Protein AF-T2J6Z5-F1 (afdb_monomer_lite)

Radius of gyration: 11.61 Å; chains: 1; bounding box: 21×32×28 Å

pLDDT: mean 88.97, std 9.45, range [47.19, 97.31]

Sequence (68 aa):
MTLQVKDTTGAGDAFLALASMSAKLELPIAIGSLLGNLAGAMSANILGNAYPIEKSKLLKFATTILKV

InterPro domains:
  IPR029056 Ribokinase-like [G3DSA:3.40.1190.20] (1-59)
  IPR029056 Ribokinase-like [SSF53613] (3-51)

Secondary structure (DSSP, 8-state):
-PPPP---TTHHHHHHHHHHHHHHTT--HHHHHHHHHHHHHHHTTSSTTSSPPPHHHHHHHHHHHHT-

Structure (mmCIF, N/CA/C/O backbone):
data_AF-T2J6Z5-F1
#
_entry.id   AF-T2J6Z5-F1
#
loop_
_atom_site.group_PDB
_atom_site.id
_atom_site.type_symbol
_atom_site.label_atom_id
_atom_site.label_alt_id
_atom_site.label_comp_id
_atom_site.label_asym_id
_atom_site.label_entity_id
_atom_site.label_seq_id
_atom_site.pdbx_PDB_ins_code
_atom_site.Cartn_x
_atom_site.Cartn_y
_atom_site.Cartn_z
_atom_site.occupancy
_atom_site.B_iso_or_equiv
_atom_site.auth_seq_id
_atom_site.auth_comp_id
_atom_site.auth_asym_id
_atom_site.auth_atom_id
_atom_site.pdbx_PDB_model_num
ATOM 1 N N . MET A 1 1 ? -4.747 12.123 10.814 1.00 47.19 1 MET A N 1
ATOM 2 C CA . MET A 1 1 ? -4.027 12.780 9.700 1.00 47.19 1 MET A CA 1
ATOM 3 C C . MET A 1 1 ? -4.415 12.060 8.424 1.00 47.19 1 MET A C 1
ATOM 5 O O . MET A 1 1 ? -4.291 10.843 8.389 1.00 47.19 1 MET A O 1
ATOM 9 N N . THR A 1 2 ? -4.954 12.768 7.437 1.00 57.69 2 THR A N 1
ATOM 10 C CA . THR A 1 2 ? -5.321 12.194 6.136 1.00 57.69 2 THR A CA 1
ATOM 11 C C . THR A 1 2 ? -4.153 12.342 5.163 1.00 57.69 2 THR A C 1
ATOM 13 O O . THR A 1 2 ? -3.413 13.324 5.222 1.00 57.69 2 THR A O 1
ATOM 16 N N . LEU A 1 3 ? -3.954 11.352 4.292 1.00 74.25 3 LEU A N 1
ATOM 17 C CA . LEU A 1 3 ? -2.995 11.461 3.193 1.00 74.25 3 LEU A CA 1
ATOM 18 C C . LEU A 1 3 ? -3.553 12.459 2.169 1.00 74.25 3 LEU A C 1
ATOM 20 O O . LEU A 1 3 ? -4.712 12.343 1.772 1.00 74.25 3 LEU A O 1
ATOM 24 N N . GLN A 1 4 ? -2.751 13.440 1.749 1.00 77.88 4 GLN A N 1
ATOM 25 C CA . GLN A 1 4 ? -3.123 14.310 0.631 1.00 77.88 4 GLN A CA 1
ATOM 26 C C . GLN A 1 4 ? -2.785 13.609 -0.682 1.00 77.88 4 GLN A C 1
ATOM 28 O O . GLN A 1 4 ? -1.634 13.247 -0.911 1.00 77.88 4 GLN A O 1
ATOM 33 N N . VAL A 1 5 ? -3.773 13.409 -1.549 1.00 80.75 5 VAL A N 1
ATOM 34 C CA . VAL A 1 5 ? -3.533 12.820 -2.871 1.00 80.75 5 VAL A CA 1
ATOM 35 C C . VAL A 1 5 ? -2.657 13.775 -3.679 1.00 80.75 5 VAL A C 1
ATOM 37 O O . VAL A 1 5 ? -3.000 14.944 -3.841 1.00 80.75 5 VAL A O 1
ATOM 40 N N . LYS A 1 6 ? -1.511 13.276 -4.143 1.00 83.44 6 LYS A N 1
ATOM 41 C CA . LYS A 1 6 ? -0.524 14.033 -4.917 1.00 83.44 6 LYS A CA 1
ATOM 42 C C . LYS A 1 6 ? -0.510 13.599 -6.378 1.00 83.44 6 LYS A C 1
ATOM 44 O O . LYS A 1 6 ? -0.480 14.450 -7.258 1.00 83.44 6 LYS A O 1
ATOM 49 N N . ASP A 1 7 ? -0.559 12.296 -6.621 1.00 85.62 7 ASP A N 1
ATOM 50 C CA . ASP A 1 7 ? -0.624 11.683 -7.946 1.00 85.62 7 ASP A CA 1
ATOM 51 C C . ASP A 1 7 ? -1.260 10.300 -7.795 1.00 85.62 7 ASP A C 1
ATOM 53 O O . ASP A 1 7 ? -0.948 9.589 -6.854 1.00 85.62 7 ASP A O 1
ATOM 57 N N . THR A 1 8 ? -2.170 9.916 -8.685 1.00 86.94 8 THR A N 1
ATOM 58 C CA . THR A 1 8 ? -2.877 8.621 -8.607 1.00 86.94 8 THR A CA 1
ATOM 59 C C . THR A 1 8 ? -2.227 7.529 -9.457 1.00 86.94 8 THR A C 1
ATOM 61 O O . THR A 1 8 ? -2.622 6.362 -9.386 1.00 86.94 8 THR A O 1
ATOM 64 N N . THR A 1 9 ? -1.212 7.890 -10.239 1.00 89.44 9 THR A N 1
ATOM 65 C CA . THR A 1 9 ? -0.469 6.966 -11.092 1.00 89.44 9 THR A CA 1
ATOM 66 C C . THR A 1 9 ? 0.241 5.916 -10.237 1.00 89.44 9 THR A C 1
ATOM 68 O O . THR A 1 9 ? 0.958 6.248 -9.298 1.00 89.44 9 THR A O 1
ATOM 71 N N . GLY A 1 10 ? 0.039 4.633 -10.545 1.00 86.75 10 GLY A N 1
ATOM 72 C CA . GLY A 1 10 ? 0.646 3.520 -9.805 1.00 86.75 10 GLY A CA 1
ATOM 73 C C . GLY A 1 10 ? -0.099 3.086 -8.536 1.00 86.75 10 GLY A C 1
ATOM 74 O O . GLY A 1 10 ? 0.246 2.059 -7.953 1.00 86.75 10 GLY A O 1
ATOM 75 N N . ALA A 1 11 ? -1.168 3.782 -8.123 1.00 91.44 11 ALA A N 1
ATOM 76 C CA . ALA A 1 11 ? -1.950 3.378 -6.950 1.00 91.44 11 ALA A CA 1
ATOM 77 C C . ALA A 1 11 ? -2.636 2.011 -7.132 1.00 91.44 11 ALA A C 1
ATOM 79 O O . ALA A 1 11 ? -2.681 1.208 -6.198 1.00 91.44 11 ALA A O 1
ATOM 80 N N . GLY A 1 12 ? -3.124 1.724 -8.344 1.00 91.62 12 GLY A N 1
ATOM 81 C CA . GLY A 1 12 ? -3.693 0.420 -8.696 1.00 91.62 12 GLY A CA 1
ATOM 82 C C . GLY A 1 12 ? -2.650 -0.700 -8.699 1.00 91.62 12 GLY A C 1
ATOM 83 O O . GLY A 1 12 ? -2.922 -1.790 -8.199 1.00 91.62 12 GLY A O 1
ATOM 84 N N . ASP A 1 13 ? -1.438 -0.413 -9.175 1.00 92.88 13 ASP A N 1
ATOM 85 C CA . ASP A 1 13 ? -0.331 -1.373 -9.177 1.00 92.88 13 ASP A CA 1
ATOM 86 C C . ASP A 1 13 ? 0.118 -1.698 -7.748 1.00 92.88 13 ASP A C 1
ATOM 88 O O . ASP A 1 13 ? 0.312 -2.864 -7.404 1.00 92.88 13 ASP A O 1
ATOM 92 N N . ALA A 1 14 ? 0.205 -0.683 -6.881 1.00 93.50 14 ALA A N 1
ATOM 93 C CA . ALA A 1 14 ? 0.518 -0.856 -5.465 1.00 93.50 14 ALA A CA 1
ATOM 94 C C . ALA A 1 14 ? -0.558 -1.675 -4.729 1.00 93.50 14 ALA A C 1
ATOM 96 O O . ALA A 1 14 ? -0.227 -2.557 -3.929 1.00 93.50 14 ALA A O 1
ATOM 97 N N . PHE A 1 15 ? -1.838 -1.426 -5.030 1.00 95.19 15 PHE A N 1
ATOM 98 C CA . PHE A 1 15 ? -2.945 -2.242 -4.529 1.00 95.19 15 PHE A CA 1
ATOM 99 C C . PHE A 1 15 ? -2.801 -3.698 -4.978 1.00 95.19 15 PHE A C 1
ATOM 101 O O . PHE A 1 15 ? -2.805 -4.609 -4.145 1.00 95.19 15 PHE A O 1
ATOM 108 N N . LEU A 1 16 ? -2.638 -3.917 -6.285 1.00 95.00 16 LEU A N 1
ATOM 109 C CA . LEU A 1 16 ? -2.581 -5.251 -6.870 1.00 95.00 16 LEU A CA 1
ATOM 110 C C . LEU A 1 16 ? -1.364 -6.033 -6.370 1.00 95.00 16 LEU A C 1
ATOM 112 O O . LEU A 1 16 ? -1.486 -7.227 -6.096 1.00 95.00 16 LEU A O 1
ATOM 116 N N . ALA A 1 17 ? -0.215 -5.378 -6.187 1.00 95.19 17 ALA A N 1
ATOM 117 C CA . ALA A 1 17 ? 0.999 -6.002 -5.671 1.00 95.19 17 ALA A CA 1
ATOM 118 C C . ALA A 1 17 ? 0.782 -6.633 -4.285 1.00 95.19 17 ALA A C 1
ATOM 120 O O . ALA A 1 17 ? 1.109 -7.804 -4.086 1.00 95.19 17 ALA A O 1
ATOM 121 N N . LEU A 1 18 ? 0.177 -5.907 -3.334 1.00 95.12 18 LEU A N 1
ATOM 122 C CA . LEU A 1 18 ? -0.099 -6.469 -2.005 1.00 95.12 18 LEU A CA 1
ATOM 123 C C . LEU A 1 18 ? -1.309 -7.404 -1.984 1.00 95.12 18 LEU A C 1
ATOM 125 O O . LEU A 1 18 ? -1.271 -8.416 -1.279 1.00 95.12 18 LEU A O 1
ATOM 129 N N . ALA A 1 19 ? -2.362 -7.104 -2.746 1.00 95.88 19 ALA A N 1
ATOM 130 C CA . ALA A 1 19 ? -3.551 -7.950 -2.800 1.00 95.88 19 ALA A CA 1
ATOM 131 C C . ALA A 1 19 ? -3.228 -9.330 -3.400 1.00 95.88 19 ALA A C 1
ATOM 133 O O . ALA A 1 19 ? -3.585 -10.352 -2.815 1.00 95.88 19 ALA A O 1
ATOM 134 N N . SER A 1 20 ? -2.486 -9.376 -4.511 1.00 96.38 20 SER A N 1
ATOM 135 C CA . SER A 1 20 ? -2.065 -10.632 -5.152 1.00 96.38 20 SER A CA 1
ATOM 136 C C . SER A 1 20 ? -1.069 -11.420 -4.298 1.00 96.38 20 SER A C 1
ATOM 138 O O . SER A 1 20 ? -1.190 -12.640 -4.186 1.00 96.38 20 SER A O 1
ATOM 140 N N . MET A 1 21 ? -0.132 -10.741 -3.624 1.00 95.88 21 MET A N 1
ATOM 141 C CA . MET A 1 21 ? 0.770 -11.387 -2.666 1.00 95.88 21 MET A CA 1
ATOM 142 C C . MET A 1 21 ? -0.008 -12.007 -1.500 1.00 95.88 21 MET A C 1
ATOM 144 O O . MET A 1 21 ? 0.269 -13.138 -1.111 1.00 95.88 21 MET A O 1
ATOM 148 N N . SER A 1 22 ? -1.004 -11.294 -0.971 1.00 95.62 22 SER A N 1
ATOM 149 C CA . SER A 1 22 ? -1.860 -11.796 0.110 1.00 95.62 22 SER A CA 1
ATOM 150 C C . SER A 1 22 ? -2.702 -12.988 -0.345 1.00 95.62 22 SER A C 1
ATOM 152 O O . SER A 1 22 ? -2.809 -13.965 0.388 1.00 95.62 22 SER A O 1
ATOM 154 N N . ALA A 1 23 ? -3.233 -12.945 -1.571 1.00 95.06 23 ALA A N 1
ATOM 155 C CA . ALA A 1 23 ? -3.955 -14.065 -2.167 1.00 95.06 23 ALA A CA 1
ATOM 156 C C . ALA A 1 23 ? -3.060 -15.305 -2.321 1.00 95.06 23 ALA A C 1
ATOM 158 O O . ALA A 1 23 ? -3.482 -16.409 -1.992 1.00 95.06 23 ALA A O 1
ATOM 159 N N . LYS A 1 24 ? -1.800 -15.125 -2.743 1.00 97.31 24 LYS A N 1
ATOM 160 C CA . LYS A 1 24 ? -0.811 -16.213 -2.815 1.00 97.31 24 LYS A CA 1
ATOM 161 C C . LYS A 1 24 ? -0.479 -16.813 -1.444 1.00 97.31 24 LYS A C 1
ATOM 163 O O . LYS A 1 24 ? -0.136 -17.986 -1.369 1.00 97.31 24 LYS A O 1
ATOM 168 N N . LEU A 1 25 ? -0.546 -16.012 -0.383 1.00 96.69 25 LEU A N 1
ATOM 169 C CA . LEU A 1 25 ? -0.336 -16.448 1.001 1.00 96.69 25 LEU A CA 1
ATOM 170 C C . LEU A 1 25 ? -1.618 -16.972 1.669 1.00 96.69 25 LEU A C 1
ATOM 172 O O . LEU A 1 25 ? -1.610 -17.193 2.876 1.00 96.69 25 LEU A O 1
ATOM 176 N N . GLU A 1 26 ? -2.710 -17.127 0.911 1.00 95.44 26 GLU A N 1
ATOM 177 C CA . GLU A 1 26 ? -4.007 -17.617 1.398 1.00 95.44 26 GLU A CA 1
ATOM 178 C C . GLU A 1 26 ? -4.558 -16.800 2.582 1.00 95.44 26 GLU A C 1
ATOM 180 O O . GLU A 1 26 ? -5.297 -17.296 3.434 1.00 95.44 26 GLU A O 1
ATOM 185 N N . LEU A 1 27 ? -4.206 -15.510 2.641 1.00 94.81 27 LEU A N 1
ATOM 186 C CA . LEU A 1 27 ? -4.737 -14.603 3.652 1.00 94.81 27 LEU A CA 1
ATOM 187 C C . LEU A 1 27 ? -6.234 -14.351 3.415 1.00 94.81 27 LEU A C 1
ATOM 189 O O . LEU A 1 27 ? -6.677 -14.302 2.263 1.00 94.81 27 LEU A O 1
ATOM 193 N N . PRO A 1 28 ? -7.016 -14.085 4.482 1.00 95.81 28 PRO A N 1
ATOM 194 C CA . PRO A 1 28 ? -8.407 -13.686 4.333 1.00 95.81 28 PRO A CA 1
ATOM 195 C C . PRO A 1 28 ? -8.528 -12.494 3.384 1.00 95.81 28 PRO A C 1
ATOM 197 O O . PRO A 1 28 ? -7.769 -11.526 3.497 1.00 95.81 28 PRO A O 1
ATOM 200 N N . ILE A 1 29 ? -9.517 -12.536 2.489 1.00 93.44 29 ILE A N 1
ATOM 201 C CA . ILE A 1 29 ? -9.693 -11.509 1.453 1.00 93.44 29 ILE A CA 1
ATOM 202 C C . ILE A 1 29 ? -9.767 -10.100 2.048 1.00 93.44 29 ILE A C 1
ATOM 204 O O . ILE A 1 29 ? -9.158 -9.179 1.520 1.00 93.44 29 ILE A O 1
ATOM 208 N N . ALA A 1 30 ? -10.403 -9.952 3.213 1.00 93.62 30 ALA A N 1
ATOM 209 C CA . ALA A 1 30 ? -10.479 -8.688 3.936 1.00 93.62 30 ALA A CA 1
ATOM 210 C C . ALA A 1 30 ? -9.094 -8.131 4.313 1.00 93.62 30 ALA A C 1
ATOM 212 O O . ALA A 1 30 ? -8.866 -6.930 4.187 1.00 93.62 30 ALA A O 1
ATOM 213 N N . ILE A 1 31 ? -8.153 -8.988 4.728 1.00 92.94 31 ILE A N 1
ATOM 214 C CA . ILE A 1 31 ? -6.785 -8.578 5.071 1.00 92.94 31 ILE A CA 1
ATOM 215 C C . ILE A 1 31 ? -6.014 -8.200 3.807 1.00 92.94 31 ILE A C 1
ATOM 217 O O . ILE A 1 31 ? -5.366 -7.154 3.779 1.00 92.94 31 ILE A O 1
ATOM 221 N N . GLY A 1 32 ? -6.118 -9.005 2.746 1.00 94.81 32 GLY A N 1
ATOM 222 C CA . GLY A 1 32 ? -5.476 -8.698 1.465 1.00 94.81 32 GLY A CA 1
ATOM 223 C C . GLY A 1 32 ? -5.979 -7.388 0.855 1.00 94.81 32 GLY A C 1
ATOM 224 O O . GLY A 1 32 ? -5.178 -6.549 0.442 1.00 94.81 32 GLY A O 1
ATOM 225 N N . SER A 1 33 ? -7.296 -7.167 0.874 1.00 94.31 33 SER A N 1
ATOM 226 C CA . SER A 1 33 ? -7.924 -5.923 0.422 1.00 94.31 33 SER A CA 1
ATOM 227 C C . SER A 1 33 ? -7.545 -4.731 1.298 1.00 94.31 33 SER A C 1
ATOM 229 O O . SER A 1 33 ? -7.283 -3.656 0.763 1.00 94.31 33 SER A O 1
ATOM 231 N N . LEU A 1 34 ? -7.466 -4.898 2.625 1.00 94.19 34 LEU A N 1
ATOM 232 C CA . LEU A 1 34 ? -7.004 -3.843 3.529 1.00 94.19 34 LEU A CA 1
ATOM 233 C C . LEU A 1 34 ? -5.570 -3.427 3.187 1.00 94.19 34 LEU A C 1
ATOM 235 O O . LEU A 1 34 ? -5.317 -2.247 2.958 1.00 94.19 34 LEU A O 1
ATOM 239 N N . LEU A 1 35 ? -4.642 -4.384 3.107 1.00 94.31 35 LEU A N 1
ATOM 240 C CA . LEU A 1 35 ? -3.240 -4.107 2.790 1.00 94.31 35 LEU A CA 1
ATOM 241 C C . LEU A 1 35 ? -3.088 -3.453 1.413 1.00 94.31 35 LEU A C 1
ATOM 243 O O . LEU A 1 35 ? -2.378 -2.454 1.294 1.00 94.31 35 LEU A O 1
ATOM 247 N N . GLY A 1 36 ? -3.798 -3.959 0.401 1.00 95.44 36 GLY A N 1
ATOM 248 C CA . GLY A 1 36 ? -3.838 -3.353 -0.928 1.00 95.44 36 GLY A CA 1
ATOM 249 C C . GLY A 1 36 ? -4.323 -1.904 -0.891 1.00 95.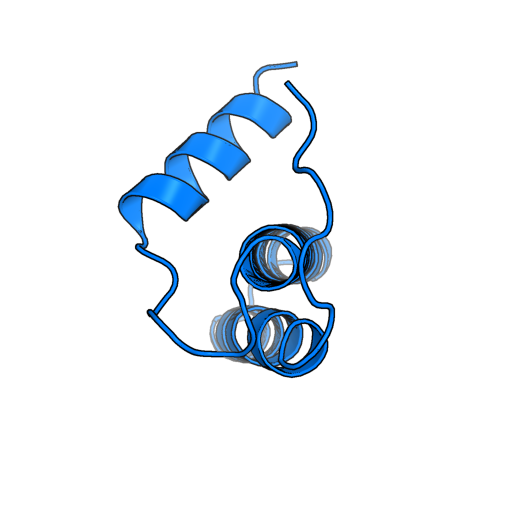44 36 GLY A C 1
ATOM 250 O O . GLY A 1 36 ? -3.673 -1.022 -1.447 1.00 95.44 36 GLY A O 1
ATOM 251 N N . ASN A 1 37 ? -5.425 -1.625 -0.190 1.00 94.62 37 ASN A N 1
ATOM 252 C CA . ASN A 1 37 ? -5.970 -0.269 -0.085 1.00 94.62 37 ASN A CA 1
ATOM 253 C C . ASN A 1 37 ? -5.009 0.687 0.633 1.00 94.62 37 ASN A C 1
ATOM 255 O O . ASN A 1 37 ? -4.854 1.833 0.212 1.00 94.62 37 ASN A O 1
ATOM 259 N N . LEU A 1 38 ? -4.321 0.219 1.680 1.00 94.12 38 LEU A N 1
ATOM 260 C CA . LEU A 1 38 ? -3.296 1.009 2.365 1.00 94.12 38 LEU A CA 1
ATOM 261 C C . LEU A 1 38 ? -2.121 1.329 1.433 1.00 94.12 38 LEU A C 1
ATOM 263 O O . LEU A 1 38 ? -1.678 2.477 1.391 1.00 94.12 38 LEU A O 1
ATOM 267 N N . ALA A 1 39 ? -1.644 0.352 0.656 1.00 94.06 39 ALA A N 1
ATOM 268 C CA . ALA A 1 39 ? -0.581 0.573 -0.323 1.00 94.06 39 ALA A CA 1
ATOM 269 C C . ALA A 1 39 ? -1.009 1.533 -1.440 1.00 94.06 39 ALA A C 1
ATOM 271 O O . ALA A 1 39 ? -0.263 2.457 -1.755 1.00 94.06 39 ALA A O 1
ATOM 272 N N . GLY A 1 40 ? -2.218 1.377 -1.984 1.00 93.06 40 GLY A N 1
ATOM 273 C CA . GLY A 1 40 ? -2.764 2.285 -2.993 1.00 93.06 40 GLY A CA 1
ATOM 274 C C . GLY A 1 40 ? -2.893 3.718 -2.474 1.00 93.06 40 GLY A C 1
ATOM 275 O O . GLY A 1 40 ? -2.447 4.655 -3.132 1.00 93.06 40 GLY A O 1
ATOM 276 N N . ALA A 1 41 ? -3.407 3.898 -1.254 1.00 92.75 41 ALA A N 1
ATOM 277 C CA . ALA A 1 41 ? -3.517 5.214 -0.623 1.00 92.75 41 ALA A CA 1
ATOM 278 C C . ALA A 1 41 ? -2.145 5.862 -0.370 1.00 92.75 41 ALA A C 1
ATOM 280 O O . ALA A 1 41 ? -1.981 7.066 -0.563 1.00 92.75 41 ALA A O 1
ATOM 281 N N . MET A 1 42 ? -1.149 5.070 0.037 1.00 90.81 42 MET A N 1
ATOM 282 C CA . MET A 1 42 ? 0.221 5.555 0.207 1.00 90.81 42 MET A CA 1
ATOM 283 C C . MET A 1 42 ? 0.860 5.924 -1.130 1.00 90.81 42 MET A C 1
ATOM 285 O O . MET A 1 42 ? 1.454 6.993 -1.221 1.00 90.81 42 MET A O 1
ATOM 289 N N . SER A 1 43 ? 0.702 5.093 -2.164 1.00 91.00 43 SER A N 1
ATOM 290 C CA . SER A 1 43 ? 1.191 5.390 -3.515 1.00 91.00 43 SER A CA 1
ATOM 291 C C . SER A 1 43 ? 0.542 6.648 -4.077 1.00 91.00 43 SER A C 1
ATOM 293 O O . SER A 1 43 ? 1.225 7.438 -4.708 1.00 91.00 43 SER A O 1
ATOM 295 N N . ALA A 1 44 ? -0.740 6.885 -3.776 1.00 91.38 44 ALA A N 1
ATOM 296 C CA . ALA A 1 44 ? -1.452 8.075 -4.228 1.00 91.38 44 ALA A CA 1
ATOM 297 C C . ALA A 1 44 ? -0.889 9.396 -3.645 1.00 91.38 44 ALA A C 1
ATOM 299 O O . ALA A 1 44 ? -1.197 10.495 -4.109 1.00 91.38 44 ALA A O 1
ATOM 300 N N . ASN A 1 45 ? -0.091 9.309 -2.576 1.00 88.69 45 ASN A N 1
ATOM 301 C CA . ASN A 1 45 ? 0.612 10.436 -1.958 1.00 88.69 45 ASN A CA 1
ATOM 302 C C . ASN A 1 45 ? 2.050 10.606 -2.499 1.00 88.69 45 ASN A C 1
ATOM 304 O O . ASN A 1 45 ? 2.718 11.597 -2.196 1.00 88.69 45 ASN A O 1
ATOM 308 N N . ILE A 1 46 ? 2.522 9.663 -3.315 1.00 86.94 46 ILE A N 1
ATOM 309 C CA . ILE A 1 46 ? 3.831 9.667 -3.970 1.00 86.94 46 ILE A CA 1
ATOM 310 C C . ILE A 1 46 ? 3.634 10.180 -5.396 1.00 86.94 46 ILE A C 1
ATOM 312 O O . ILE A 1 46 ? 2.633 9.887 -6.030 1.00 86.94 46 ILE A O 1
ATOM 316 N N . LEU A 1 47 ? 4.571 10.983 -5.902 1.00 86.88 47 LEU A N 1
ATOM 317 C CA . LEU A 1 47 ? 4.548 11.380 -7.311 1.00 86.88 47 LEU A CA 1
ATOM 318 C C . LEU A 1 47 ? 4.957 10.169 -8.165 1.00 86.88 47 LEU A C 1
ATOM 320 O O . LEU A 1 47 ? 6.110 9.735 -8.088 1.00 86.88 47 LEU A O 1
ATOM 324 N N . GLY A 1 48 ? 4.025 9.617 -8.939 1.00 81.38 48 GLY A N 1
ATOM 325 C CA . GLY A 1 48 ? 4.171 8.359 -9.666 1.00 81.38 48 GLY A CA 1
ATOM 326 C C . GLY A 1 48 ? 4.751 7.238 -8.798 1.00 81.38 48 GLY A C 1
ATOM 327 O O . GLY A 1 48 ? 4.326 7.007 -7.671 1.00 81.38 48 GLY A O 1
ATOM 328 N N . ASN A 1 49 ? 5.791 6.578 -9.309 1.00 81.75 49 ASN A N 1
ATOM 329 C CA . ASN A 1 49 ? 6.579 5.583 -8.575 1.00 81.7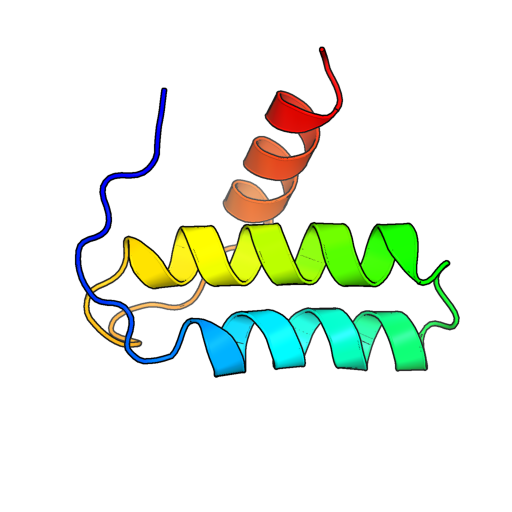5 49 ASN A CA 1
ATOM 330 C C . ASN A 1 49 ? 7.988 6.112 -8.240 1.00 81.75 49 ASN A C 1
ATOM 332 O O . ASN A 1 49 ? 8.974 5.384 -8.347 1.00 81.75 49 ASN A O 1
ATOM 336 N N . ALA A 1 50 ? 8.106 7.403 -7.899 1.00 85.75 50 ALA A N 1
ATOM 337 C CA . ALA A 1 50 ? 9.404 8.050 -7.668 1.00 85.75 50 ALA A CA 1
ATOM 338 C C . ALA A 1 50 ? 10.225 7.385 -6.549 1.00 85.75 50 ALA A C 1
ATOM 340 O O . ALA A 1 50 ? 11.454 7.394 -6.595 1.00 85.75 50 ALA A O 1
ATOM 341 N N . TYR A 1 51 ? 9.558 6.810 -5.547 1.00 87.06 51 TYR A N 1
ATOM 342 C CA . TYR A 1 51 ? 10.187 6.005 -4.505 1.00 87.06 51 TYR A CA 1
ATOM 343 C C . TYR A 1 51 ? 9.250 4.883 -4.040 1.00 87.06 51 TYR A C 1
ATOM 345 O O . TYR A 1 51 ? 8.029 5.057 -4.052 1.00 87.06 51 TYR A O 1
ATOM 353 N N . PRO A 1 52 ? 9.801 3.733 -3.610 1.00 88.69 52 PRO A N 1
ATOM 354 C CA . PRO A 1 52 ? 9.000 2.596 -3.180 1.00 88.69 52 PRO A CA 1
ATOM 355 C C . PRO A 1 52 ? 8.334 2.835 -1.819 1.00 88.69 52 PRO A C 1
ATOM 357 O O . PRO A 1 52 ? 8.824 3.585 -0.969 1.00 88.69 52 PRO A O 1
ATOM 360 N N . ILE A 1 53 ? 7.234 2.121 -1.578 1.00 90.38 53 ILE A N 1
ATOM 361 C CA . ILE A 1 53 ? 6.576 2.081 -0.270 1.00 90.38 53 ILE A CA 1
ATOM 362 C C . ILE A 1 53 ? 7.413 1.235 0.699 1.00 90.38 53 ILE A C 1
ATOM 364 O O . ILE A 1 53 ? 7.645 0.047 0.484 1.00 90.38 53 ILE A O 1
ATOM 368 N N . GLU A 1 54 ? 7.830 1.832 1.815 1.00 92.25 54 GLU A N 1
ATOM 369 C CA . GLU A 1 54 ? 8.541 1.118 2.876 1.00 92.25 54 GLU A CA 1
ATOM 370 C C . GLU A 1 54 ? 7.587 0.270 3.732 1.00 92.25 54 GLU A C 1
ATOM 372 O O . GLU A 1 54 ? 6.589 0.771 4.263 1.00 92.25 54 GLU A O 1
ATOM 377 N N . LYS A 1 55 ? 7.960 -0.992 3.988 1.00 90.69 55 LYS A N 1
ATOM 378 C CA . LYS A 1 55 ? 7.224 -1.905 4.885 1.00 90.69 55 LYS A CA 1
ATOM 379 C C . LYS A 1 55 ? 6.941 -1.284 6.257 1.00 90.69 55 LYS A C 1
ATOM 381 O O . LYS A 1 55 ? 5.854 -1.456 6.802 1.00 90.69 55 LYS A O 1
ATOM 386 N N . SER A 1 56 ? 7.909 -0.563 6.823 1.00 91.94 56 SER A N 1
ATOM 387 C CA . SER A 1 56 ? 7.784 0.078 8.138 1.00 91.94 56 SER A CA 1
ATOM 388 C C . SER A 1 56 ? 6.653 1.115 8.165 1.00 91.94 56 SER A C 1
ATOM 390 O O . SER A 1 56 ? 5.871 1.149 9.115 1.00 91.94 56 SER A O 1
ATOM 392 N N . LYS A 1 57 ? 6.530 1.931 7.110 1.00 91.12 57 LYS A N 1
ATOM 393 C CA . LYS A 1 57 ? 5.479 2.944 6.961 1.00 91.12 57 LYS A CA 1
ATOM 394 C C . LYS A 1 57 ? 4.117 2.295 6.735 1.00 91.12 57 LYS A C 1
ATOM 396 O O . LYS A 1 57 ? 3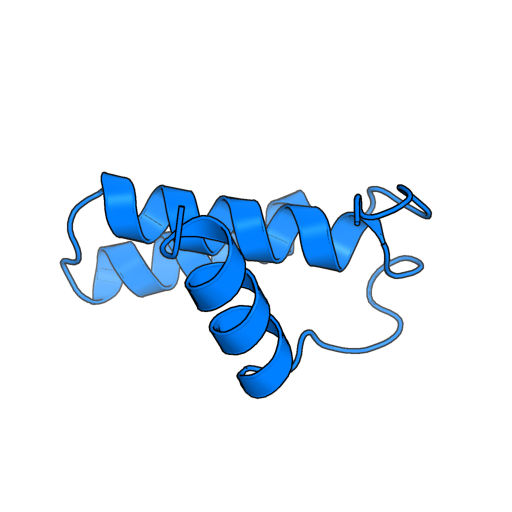.157 2.706 7.381 1.00 91.12 57 LYS A O 1
ATOM 401 N N . LEU A 1 58 ? 4.053 1.250 5.908 1.00 91.88 58 LEU A N 1
ATOM 402 C CA . LEU A 1 58 ? 2.820 0.494 5.669 1.00 91.88 58 LEU A CA 1
ATOM 403 C C . LEU A 1 58 ? 2.281 -0.130 6.967 1.00 91.88 58 LEU A C 1
ATOM 405 O O . LEU A 1 58 ? 1.112 0.044 7.295 1.00 91.88 58 LEU A O 1
ATOM 409 N N . LEU A 1 59 ? 3.137 -0.798 7.748 1.00 91.50 59 LEU A N 1
ATOM 410 C CA . LEU A 1 59 ? 2.731 -1.424 9.013 1.00 91.50 59 LEU A CA 1
ATOM 411 C C . LEU A 1 59 ? 2.334 -0.397 10.078 1.00 91.50 59 LEU A C 1
ATOM 413 O O . LEU A 1 59 ? 1.371 -0.620 10.813 1.00 91.50 59 LEU A O 1
ATOM 417 N N . LYS A 1 60 ? 3.034 0.744 10.150 1.00 91.25 60 LYS A N 1
ATOM 418 C CA . LYS A 1 60 ? 2.624 1.863 11.012 1.00 91.25 60 LYS A CA 1
ATOM 419 C C . LYS A 1 60 ? 1.243 2.374 10.615 1.00 91.25 60 LYS A C 1
ATOM 421 O O . LYS A 1 60 ? 0.403 2.563 11.487 1.00 91.25 60 LYS A O 1
ATOM 426 N N . PHE A 1 61 ? 0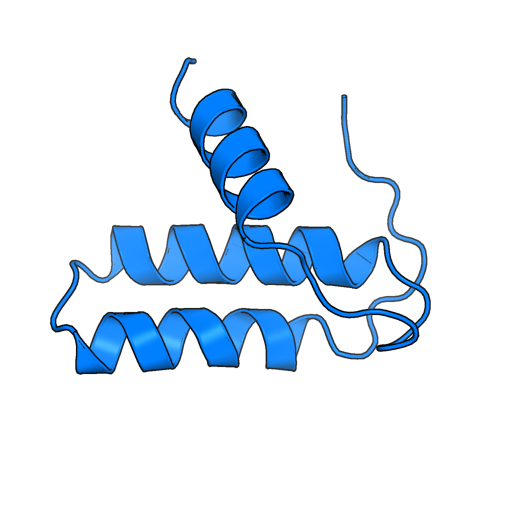.996 2.552 9.318 1.00 90.25 61 PHE A N 1
ATOM 427 C CA . PHE A 1 61 ? -0.295 3.016 8.828 1.00 90.25 61 PHE A CA 1
ATOM 428 C C . PHE A 1 61 ? -1.410 2.005 9.123 1.00 90.25 61 PHE A C 1
ATOM 430 O O . PHE A 1 61 ? -2.428 2.384 9.695 1.00 90.25 61 PHE A O 1
ATOM 437 N N . ALA A 1 62 ? -1.174 0.717 8.861 1.00 90.50 62 ALA A N 1
ATOM 438 C CA . ALA A 1 62 ? -2.093 -0.362 9.221 1.00 90.50 62 ALA A CA 1
ATOM 439 C C . ALA A 1 62 ? -2.409 -0.372 10.725 1.00 90.50 62 ALA A C 1
ATOM 441 O O . ALA A 1 62 ? -3.569 -0.456 11.114 1.00 90.50 62 ALA A O 1
ATOM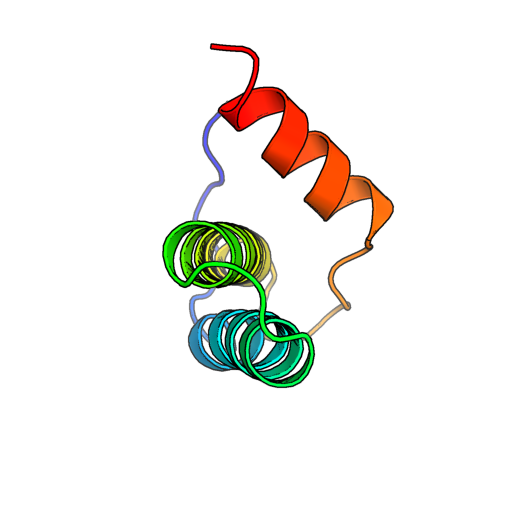 442 N N . THR A 1 63 ? -1.389 -0.217 11.577 1.00 89.81 63 THR A N 1
ATOM 443 C CA . THR A 1 63 ? -1.564 -0.179 13.038 1.00 89.81 63 THR A CA 1
ATOM 444 C C . THR A 1 63 ? -2.411 1.012 13.469 1.00 89.81 63 THR A C 1
ATOM 446 O O . THR A 1 63 ? -3.280 0.851 14.314 1.00 89.81 63 THR A O 1
ATOM 449 N N . THR A 1 64 ? -2.194 2.194 12.888 1.00 88.75 64 THR A N 1
ATOM 450 C CA . THR A 1 64 ? -3.002 3.391 13.171 1.00 88.75 64 THR A CA 1
ATOM 451 C C . THR A 1 64 ? -4.469 3.197 12.791 1.00 88.75 64 THR A C 1
ATOM 453 O O . THR A 1 64 ? -5.339 3.652 13.522 1.00 88.75 64 THR A O 1
ATOM 456 N N . ILE A 1 65 ? -4.747 2.517 11.6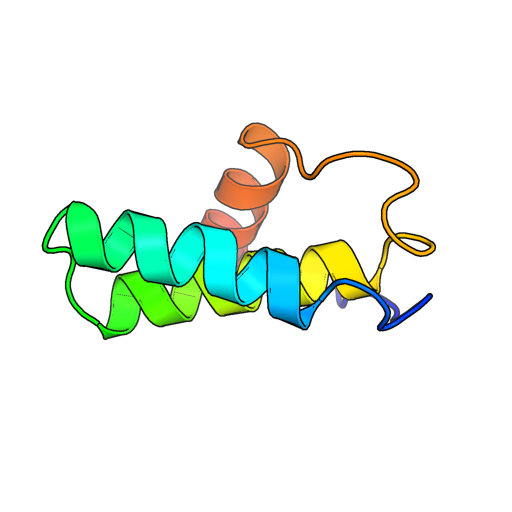73 1.00 86.62 65 ILE A N 1
ATOM 457 C CA . ILE A 1 65 ? -6.119 2.232 11.222 1.00 86.62 65 ILE A CA 1
ATOM 458 C C . ILE A 1 65 ? -6.791 1.149 12.079 1.00 86.62 65 ILE A C 1
ATOM 460 O O . ILE A 1 65 ? -7.993 1.212 12.301 1.00 86.62 65 ILE A O 1
ATOM 464 N N . LEU A 1 66 ? -6.036 0.161 12.568 1.00 86.50 66 LEU A N 1
ATOM 465 C CA . LEU A 1 66 ? -6.574 -0.940 13.378 1.00 86.50 66 LEU A CA 1
ATOM 466 C C . LEU A 1 66 ? -6.682 -0.615 14.874 1.00 86.50 66 LEU A C 1
ATOM 468 O O . LEU A 1 66 ? -7.455 -1.262 15.569 1.00 86.50 66 LEU A O 1
ATOM 472 N N . LYS A 1 67 ? -5.917 0.359 15.379 1.00 74.69 67 LYS A N 1
ATOM 473 C CA . LYS A 1 67 ? -5.965 0.830 16.777 1.00 74.69 67 LYS A CA 1
ATOM 474 C C . LYS A 1 67 ? -7.139 1.778 17.081 1.00 74.69 67 LYS A C 1
ATOM 476 O O . LYS A 1 67 ? -7.053 2.524 18.054 1.00 74.69 67 LYS A O 1
ATOM 481 N N . VAL A 1 68 ? -8.179 1.787 16.247 1.00 50.84 68 VAL A N 1
ATOM 482 C CA . VAL A 1 68 ? -9.416 2.535 16.530 1.00 50.84 68 VAL A CA 1
ATOM 483 C C . VAL A 1 68 ? -10.029 2.059 17.841 1.00 50.84 68 VAL A C 1
ATOM 485 O O . VAL A 1 68 ? -10.076 0.827 18.053 1.00 50.84 68 VAL A O 1
#

Organism: NCBI:txid555881

Foldseek 3Di:
DAQDQDAQACLQVQLCVQLVVCVVVVHDNVVSNLLSNLRSRVCRNPDHPPDHDDPVVSVVVVCVVVVD